Protein AF-A0A957QYD0-F1 (afdb_monomer_lite)

pLDDT: mean 78.02, std 15.37, range [38.03, 94.19]

Foldseek 3Di:
DVVVVVVVVVVVVVVVCCCVPPVVVVVVVVVVVVVVVVVVQVVLVVVQWHWDDDPPDPDTDIDGNDDDQDQQHQPPVPPRHGCVVPCPVVVVVVVVPDDPDDPDPPPDDDDDDDDDDD

Structure (mmCIF, N/CA/C/O backbone):
data_AF-A0A957QYD0-F1
#
_entry.id   AF-A0A957QYD0-F1
#
loop_
_atom_site.group_PDB
_atom_site.id
_atom_site.type_symbol
_atom_site.label_atom_id
_atom_site.label_alt_id
_atom_site.label_comp_id
_atom_site.label_asym_id
_atom_site.label_entity_id
_atom_site.label_seq_id
_atom_site.pdbx_PDB_ins_code
_atom_site.Cartn_x
_atom_site.Cartn_y
_atom_site.Cartn_z
_atom_site.occupancy
_atom_site.B_iso_or_equiv
_atom_site.auth_seq_id
_atom_site.auth_comp_id
_atom_site.auth_asym_id
_atom_site.auth_atom_id
_atom_site.pdbx_PDB_model_num
ATOM 1 N N . SER A 1 1 ? 24.608 4.174 -50.855 1.00 74.69 1 SER A N 1
ATOM 2 C CA . SER A 1 1 ? 23.532 3.340 -50.269 1.00 74.69 1 SER A CA 1
ATOM 3 C C . SER A 1 1 ? 23.969 2.603 -49.001 1.00 74.69 1 SER A C 1
ATOM 5 O O . SER A 1 1 ? 23.170 2.485 -48.085 1.00 74.69 1 SER A O 1
ATOM 7 N N . PHE A 1 2 ? 25.226 2.158 -48.891 1.00 87.88 2 PHE A N 1
ATOM 8 C CA . PHE A 1 2 ? 25.741 1.401 -47.737 1.00 87.88 2 PHE A CA 1
ATOM 9 C C . PHE A 1 2 ? 25.700 2.139 -46.382 1.00 87.88 2 PHE A C 1
ATOM 11 O O . PHE A 1 2 ? 25.366 1.536 -45.369 1.00 87.88 2 PHE A O 1
ATOM 18 N N . GLN A 1 3 ? 25.945 3.453 -46.365 1.00 86.06 3 GLN A N 1
ATOM 19 C CA . GLN A 1 3 ? 25.886 4.272 -45.142 1.00 86.06 3 GLN A CA 1
ATOM 20 C C . GLN A 1 3 ? 24.497 4.285 -44.480 1.00 86.06 3 GLN A C 1
ATOM 22 O O . GLN A 1 3 ? 24.395 4.264 -43.259 1.00 86.06 3 GLN A O 1
ATOM 27 N N . MET A 1 4 ? 23.418 4.249 -45.268 1.00 85.06 4 MET A N 1
ATOM 28 C CA . MET A 1 4 ? 22.052 4.183 -44.729 1.00 85.06 4 MET A CA 1
ATOM 29 C C . MET A 1 4 ? 21.790 2.840 -44.038 1.00 85.06 4 MET A C 1
ATOM 31 O O . MET A 1 4 ? 21.174 2.788 -42.978 1.00 85.06 4 MET A O 1
ATOM 35 N N . PHE A 1 5 ? 22.316 1.753 -44.606 1.00 91.12 5 PHE A N 1
ATOM 36 C CA . PHE A 1 5 ? 22.212 0.415 -44.030 1.00 91.12 5 PHE A CA 1
ATOM 37 C C . PHE A 1 5 ? 23.043 0.264 -42.749 1.00 91.12 5 PHE A C 1
ATOM 39 O O . PHE A 1 5 ? 22.579 -0.343 -41.788 1.00 91.12 5 PHE A O 1
ATOM 46 N N . GLN A 1 6 ? 24.240 0.853 -42.700 1.00 92.00 6 GLN A N 1
ATOM 47 C CA . GLN A 1 6 ? 25.053 0.886 -41.481 1.00 92.00 6 GLN A CA 1
ATOM 48 C C . GLN A 1 6 ? 24.363 1.662 -40.355 1.00 92.00 6 GLN A C 1
ATOM 50 O O . GLN A 1 6 ? 24.307 1.165 -39.234 1.00 92.00 6 GLN A O 1
ATOM 55 N N . ASN A 1 7 ? 23.771 2.821 -40.661 1.00 92.25 7 ASN A N 1
ATOM 56 C CA . ASN A 1 7 ? 23.023 3.608 -39.679 1.00 92.25 7 ASN A CA 1
ATOM 57 C C . ASN A 1 7 ? 21.773 2.868 -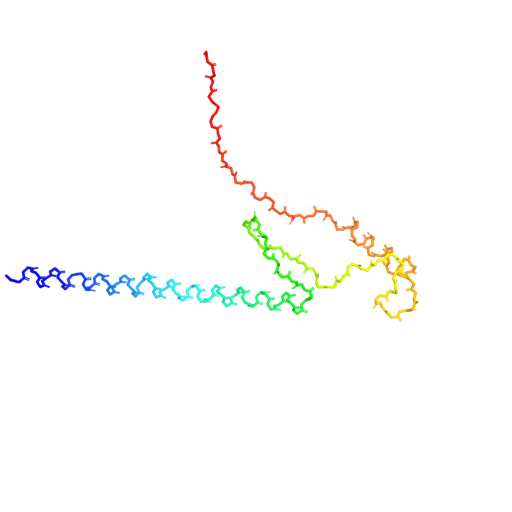39.181 1.00 92.25 7 ASN A C 1
ATOM 59 O O . ASN A 1 7 ? 21.476 2.889 -37.992 1.00 92.25 7 ASN A O 1
ATOM 63 N N . MET A 1 8 ? 21.059 2.160 -40.063 1.00 89.62 8 MET A N 1
ATOM 64 C CA . MET A 1 8 ? 19.916 1.338 -39.657 1.00 89.62 8 MET A CA 1
ATOM 65 C C . MET A 1 8 ? 20.341 0.174 -38.751 1.00 89.62 8 MET A C 1
ATOM 67 O O . MET A 1 8 ? 19.673 -0.080 -37.755 1.00 89.62 8 MET A O 1
ATOM 71 N N . ARG A 1 9 ? 21.453 -0.510 -39.056 1.00 92.75 9 ARG A N 1
ATOM 72 C CA . ARG A 1 9 ? 21.990 -1.577 -38.193 1.00 92.75 9 ARG A CA 1
ATOM 73 C C . ARG A 1 9 ? 22.412 -1.045 -36.831 1.00 92.75 9 ARG A C 1
ATOM 75 O O . ARG A 1 9 ? 21.986 -1.608 -35.836 1.00 92.75 9 ARG A O 1
ATOM 82 N N . ALA A 1 10 ? 23.139 0.070 -36.791 1.00 90.00 10 ALA A N 1
ATOM 83 C CA . ALA A 1 10 ? 23.542 0.703 -35.538 1.00 90.00 10 ALA A CA 1
ATOM 84 C C . ALA A 1 10 ? 22.331 1.078 -34.664 1.00 90.00 10 ALA A C 1
ATOM 86 O O . ALA A 1 10 ? 22.328 0.797 -33.470 1.00 90.00 10 ALA A O 1
ATOM 87 N N . ASN A 1 11 ? 21.268 1.621 -35.266 1.00 90.12 11 ASN A N 1
ATOM 88 C CA . ASN A 1 11 ? 20.035 1.948 -34.544 1.00 90.12 11 ASN A CA 1
ATOM 89 C C . ASN A 1 11 ? 19.299 0.700 -34.032 1.00 90.12 11 ASN A C 1
ATOM 91 O O . ASN A 1 11 ? 18.711 0.732 -32.954 1.00 90.12 11 ASN A O 1
ATOM 95 N N . ILE A 1 12 ? 19.304 -0.396 -34.797 1.00 89.00 12 ILE A N 1
ATOM 96 C CA . ILE A 1 12 ? 18.718 -1.670 -34.357 1.00 89.00 12 ILE A CA 1
ATOM 97 C C . ILE A 1 12 ? 19.528 -2.240 -33.193 1.00 89.00 12 ILE A C 1
ATOM 99 O O . ILE A 1 12 ? 18.938 -2.644 -32.195 1.00 89.00 12 ILE A O 1
ATOM 103 N N . ASP A 1 13 ? 20.856 -2.233 -33.293 1.00 87.69 13 ASP A N 1
ATOM 104 C CA . ASP A 1 13 ? 21.748 -2.738 -32.250 1.00 87.69 13 ASP A CA 1
ATOM 105 C C . ASP A 1 13 ? 21.581 -1.933 -30.948 1.00 87.69 13 ASP A C 1
ATOM 107 O O . ASP A 1 13 ? 21.472 -2.513 -29.865 1.00 87.69 13 ASP A O 1
ATOM 111 N N . GLU A 1 14 ? 21.458 -0.605 -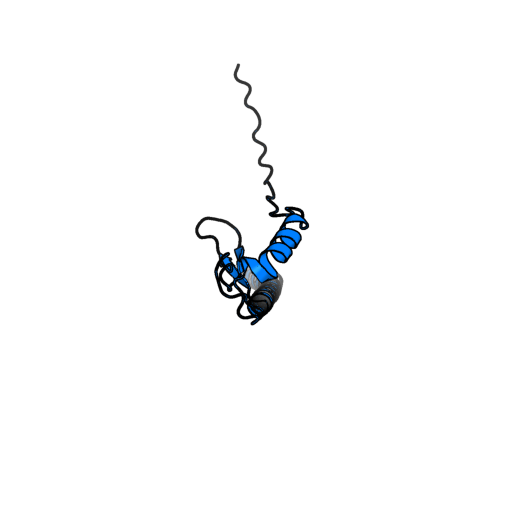31.050 1.00 85.06 14 GLU A N 1
ATOM 112 C CA . GLU A 1 14 ? 21.177 0.275 -29.914 1.00 85.06 14 GLU A CA 1
ATOM 113 C C . GLU A 1 14 ? 19.787 0.014 -29.312 1.00 85.06 14 GLU A C 1
ATOM 115 O O . GLU A 1 14 ? 19.662 -0.134 -28.096 1.00 85.06 14 GLU A O 1
ATOM 120 N N . ALA A 1 15 ? 18.744 -0.114 -30.136 1.00 83.81 15 ALA A N 1
ATOM 121 C CA . ALA A 1 15 ? 17.384 -0.379 -29.665 1.00 83.81 15 ALA A CA 1
ATOM 122 C C . ALA A 1 15 ? 17.256 -1.752 -28.986 1.00 83.81 15 ALA A C 1
ATOM 124 O O . ALA A 1 15 ? 16.571 -1.892 -27.970 1.00 83.81 15 ALA A O 1
ATOM 125 N N . VAL A 1 16 ? 17.934 -2.769 -29.523 1.00 86.75 16 VAL A N 1
ATOM 126 C CA . VAL A 1 16 ? 18.016 -4.101 -28.916 1.00 86.75 16 VAL A CA 1
ATOM 127 C C . VAL A 1 16 ? 18.721 -3.991 -27.564 1.00 86.75 16 VAL A C 1
ATOM 129 O O . VAL A 1 16 ? 18.159 -4.416 -26.556 1.00 86.75 16 VAL A O 1
ATOM 132 N N . ALA A 1 17 ? 19.890 -3.351 -27.495 1.00 83.94 17 ALA A N 1
ATOM 133 C CA . ALA A 1 17 ? 20.606 -3.174 -26.234 1.00 83.94 17 ALA A CA 1
ATOM 134 C C . ALA A 1 17 ? 19.764 -2.422 -25.183 1.00 83.94 17 ALA A C 1
ATOM 136 O O . ALA A 1 17 ? 19.629 -2.890 -24.052 1.00 83.94 17 ALA A O 1
ATOM 137 N N . GLN A 1 18 ? 19.128 -1.308 -25.549 1.00 80.31 18 GLN A N 1
ATOM 138 C CA . GLN A 1 18 ? 18.278 -0.535 -24.638 1.00 80.31 18 GLN A CA 1
ATOM 139 C C . GLN A 1 18 ? 17.095 -1.364 -24.109 1.00 80.31 18 GLN A C 1
ATOM 141 O O . GLN A 1 18 ? 16.869 -1.411 -22.898 1.00 80.31 18 GLN A O 1
ATOM 146 N N . ARG A 1 19 ? 16.392 -2.101 -24.976 1.00 79.00 19 ARG A N 1
ATOM 147 C CA . ARG A 1 19 ? 15.230 -2.910 -24.579 1.00 79.00 19 ARG A CA 1
ATOM 148 C C . ARG A 1 19 ? 15.598 -4.075 -23.653 1.00 79.00 19 ARG A C 1
ATOM 150 O O . ARG A 1 19 ? 14.852 -4.385 -22.726 1.00 79.00 19 ARG A O 1
ATOM 157 N N . TYR A 1 20 ? 16.734 -4.735 -23.887 1.00 76.94 20 TYR A N 1
ATOM 158 C CA . TYR A 1 20 ? 17.164 -5.866 -23.057 1.00 76.94 20 TYR A CA 1
ATOM 159 C C . TYR A 1 20 ? 17.796 -5.425 -21.732 1.00 76.94 20 TYR A C 1
ATOM 161 O O . TYR A 1 20 ? 17.495 -6.009 -20.690 1.00 76.94 20 TYR A O 1
ATOM 169 N N . PHE A 1 21 ? 18.658 -4.407 -21.750 1.00 74.06 21 PHE A N 1
ATOM 170 C CA . PHE A 1 21 ? 19.421 -4.016 -20.563 1.00 74.06 21 PHE A CA 1
ATOM 171 C C . PHE A 1 21 ? 18.701 -2.994 -19.687 1.00 74.06 21 PHE A C 1
ATOM 173 O O . PHE A 1 21 ? 18.856 -3.045 -18.473 1.00 74.06 21 PHE A O 1
ATOM 180 N N . VAL A 1 22 ? 17.894 -2.100 -20.260 1.00 74.00 22 VAL A N 1
ATOM 181 C CA . VAL A 1 22 ? 17.163 -1.087 -19.487 1.00 74.00 22 VAL A CA 1
ATOM 182 C C . VAL A 1 22 ? 15.737 -1.560 -19.237 1.00 74.00 22 VAL A C 1
ATOM 184 O O . VAL A 1 22 ? 15.351 -1.738 -18.086 1.00 74.00 22 VAL A O 1
ATOM 187 N N . ASP A 1 23 ? 14.962 -1.841 -20.283 1.00 68.31 23 ASP A N 1
ATOM 188 C CA . ASP A 1 23 ? 13.524 -2.089 -20.107 1.00 68.31 23 ASP A CA 1
ATOM 189 C C . ASP A 1 23 ? 13.219 -3.449 -19.465 1.00 68.31 23 ASP A C 1
ATOM 191 O O . ASP A 1 23 ? 12.378 -3.529 -18.572 1.00 68.31 23 ASP A O 1
ATOM 195 N N . LEU A 1 24 ? 13.920 -4.519 -19.852 1.00 66.19 24 LEU A N 1
ATOM 196 C CA . LEU A 1 24 ? 13.699 -5.868 -19.309 1.00 66.19 24 LEU A CA 1
ATOM 197 C C . LEU A 1 24 ? 14.190 -6.025 -17.863 1.00 66.19 24 LEU A C 1
ATOM 199 O O . LEU A 1 24 ? 13.496 -6.629 -17.042 1.00 66.19 24 LEU A O 1
ATOM 203 N N . GLN A 1 25 ? 15.352 -5.457 -17.524 1.00 64.00 25 GLN A N 1
ATOM 204 C CA . GLN A 1 25 ? 15.843 -5.458 -16.141 1.00 64.00 25 GLN A CA 1
ATOM 205 C C . GLN A 1 25 ? 14.943 -4.608 -15.243 1.00 64.00 25 GLN A C 1
ATOM 207 O O . GLN A 1 25 ? 14.547 -5.055 -14.165 1.00 64.00 25 GLN A O 1
ATOM 212 N N . ASN A 1 26 ? 14.535 -3.426 -15.714 1.00 73.38 26 ASN A N 1
ATOM 213 C CA . ASN A 1 26 ? 13.604 -2.586 -14.973 1.00 73.38 26 ASN A CA 1
ATOM 214 C C . ASN A 1 26 ? 12.240 -3.266 -14.818 1.00 73.38 26 ASN A C 1
ATOM 216 O O . ASN A 1 26 ? 11.685 -3.231 -13.723 1.00 73.38 26 ASN A O 1
ATOM 220 N N . HIS A 1 27 ? 11.735 -3.960 -15.841 1.00 74.25 27 HIS A N 1
ATOM 221 C CA . HIS A 1 27 ? 10.469 -4.688 -15.762 1.00 74.25 27 HIS A CA 1
ATOM 222 C C . HIS A 1 27 ? 10.481 -5.756 -14.664 1.00 74.25 27 HIS A C 1
ATOM 224 O O . HIS A 1 27 ? 9.562 -5.792 -13.853 1.00 74.25 27 HIS A O 1
ATOM 230 N N . GLN A 1 28 ? 11.543 -6.565 -14.563 1.00 77.94 28 GLN A N 1
ATOM 231 C CA . GLN A 1 28 ? 11.650 -7.553 -13.482 1.00 77.94 28 GLN A CA 1
ATOM 232 C C . GLN A 1 28 ? 11.651 -6.892 -12.099 1.00 77.94 28 GLN A C 1
ATOM 234 O O . GLN A 1 28 ? 10.988 -7.372 -11.181 1.00 77.94 28 GLN A O 1
ATOM 239 N N . THR A 1 29 ? 12.341 -5.757 -11.940 1.00 81.00 29 THR A N 1
ATOM 240 C CA . THR A 1 29 ? 12.312 -5.030 -10.660 1.00 81.00 29 THR A CA 1
ATOM 241 C C . THR A 1 29 ? 10.953 -4.396 -10.359 1.00 81.00 29 THR A C 1
ATOM 243 O O . THR A 1 29 ? 10.562 -4.329 -9.193 1.00 81.00 29 THR A O 1
ATOM 246 N N . VAL A 1 30 ? 10.210 -3.964 -11.382 1.00 83.44 30 VAL A N 1
ATOM 247 C CA . VAL A 1 30 ? 8.840 -3.455 -11.235 1.00 83.44 30 VAL A CA 1
ATOM 248 C C . VAL A 1 30 ? 7.902 -4.580 -10.811 1.00 83.44 30 VAL A C 1
ATOM 250 O O . VAL A 1 30 ? 7.201 -4.403 -9.821 1.00 83.44 30 VAL A O 1
ATOM 253 N N . LEU A 1 31 ? 7.959 -5.745 -11.462 1.00 83.88 31 LEU A N 1
ATOM 254 C CA . LEU A 1 31 ? 7.159 -6.911 -11.085 1.00 83.88 31 LEU A CA 1
ATOM 255 C C . LEU A 1 31 ? 7.448 -7.361 -9.649 1.00 83.88 31 LEU A C 1
ATOM 257 O O . LEU A 1 31 ? 6.530 -7.468 -8.844 1.00 83.88 31 LEU A O 1
ATOM 261 N N . ALA A 1 32 ? 8.722 -7.528 -9.284 1.00 86.81 32 ALA A N 1
ATOM 262 C CA . ALA A 1 32 ? 9.100 -7.914 -7.923 1.00 86.81 32 ALA A CA 1
ATOM 263 C C . ALA A 1 32 ? 8.628 -6.884 -6.879 1.00 86.81 32 ALA A C 1
ATOM 265 O O . ALA A 1 32 ? 8.178 -7.231 -5.782 1.00 86.81 32 ALA A O 1
ATOM 266 N N . ARG A 1 33 ? 8.692 -5.589 -7.217 1.00 84.69 33 ARG A N 1
ATOM 267 C CA . ARG A 1 33 ? 8.150 -4.520 -6.378 1.00 84.69 33 ARG A CA 1
ATOM 268 C C . ARG A 1 33 ? 6.631 -4.642 -6.253 1.00 84.69 33 ARG A C 1
ATOM 270 O O . ARG A 1 33 ? 6.131 -4.564 -5.134 1.00 84.69 33 ARG A O 1
ATOM 277 N N . GLU A 1 34 ? 5.901 -4.834 -7.343 1.00 84.19 34 GLU A N 1
ATOM 278 C CA . GLU A 1 34 ? 4.444 -5.004 -7.334 1.00 84.19 34 GLU A CA 1
ATOM 279 C C . GLU A 1 34 ? 4.012 -6.211 -6.496 1.00 84.19 34 GLU A C 1
ATOM 281 O O . GLU A 1 34 ? 3.144 -6.062 -5.635 1.00 84.19 34 GLU A O 1
ATOM 286 N N . GLU A 1 35 ? 4.681 -7.354 -6.653 1.00 86.88 35 GLU A N 1
ATOM 287 C CA . GLU A 1 35 ? 4.465 -8.552 -5.837 1.00 86.88 35 GLU A CA 1
ATOM 288 C C . GLU A 1 35 ? 4.705 -8.271 -4.351 1.00 86.88 35 GLU A C 1
ATOM 290 O O . GLU A 1 35 ? 3.863 -8.596 -3.514 1.00 86.88 35 GLU A O 1
ATOM 295 N N . SER A 1 36 ? 5.803 -7.591 -4.001 1.00 87.62 36 SER A N 1
ATOM 296 C CA . SER A 1 36 ? 6.075 -7.223 -2.606 1.00 87.62 36 SER A CA 1
ATOM 297 C C . SER A 1 36 ? 5.005 -6.290 -2.023 1.00 87.62 36 SER A C 1
ATOM 299 O O . SER A 1 36 ? 4.590 -6.462 -0.877 1.00 87.62 36 SER A O 1
ATOM 301 N N . PHE A 1 37 ? 4.496 -5.334 -2.808 1.00 87.44 37 PHE A N 1
ATOM 302 C CA . PHE A 1 37 ? 3.410 -4.451 -2.379 1.00 87.44 37 PHE A CA 1
ATOM 303 C C . PHE A 1 37 ? 2.088 -5.210 -2.223 1.00 87.44 37 PHE A C 1
ATOM 305 O O . PHE A 1 37 ? 1.351 -4.947 -1.269 1.00 87.44 37 PHE A O 1
ATOM 312 N N . ALA A 1 38 ? 1.792 -6.149 -3.124 1.00 88.62 38 ALA A N 1
ATOM 313 C CA . ALA A 1 38 ? 0.620 -7.011 -3.037 1.00 88.62 38 ALA A CA 1
ATOM 314 C C . ALA A 1 38 ? 0.682 -7.904 -1.788 1.00 88.62 38 ALA A C 1
ATOM 316 O O . ALA A 1 38 ? -0.263 -7.909 -1.000 1.00 88.62 38 ALA A O 1
ATOM 317 N N . ALA A 1 39 ? 1.827 -8.543 -1.538 1.00 91.06 39 ALA A N 1
ATOM 318 C CA . ALA A 1 39 ? 2.059 -9.375 -0.362 1.00 91.06 39 ALA A CA 1
ATOM 319 C C . ALA A 1 39 ? 1.917 -8.579 0.944 1.00 91.06 39 ALA A C 1
ATOM 321 O O . ALA A 1 39 ? 1.233 -9.013 1.869 1.00 91.06 39 ALA A O 1
ATOM 322 N N . VAL A 1 40 ? 2.499 -7.376 1.021 1.00 89.50 40 VAL A N 1
ATOM 323 C CA . VAL A 1 40 ? 2.352 -6.495 2.194 1.00 89.50 40 VAL A CA 1
ATOM 324 C C . VAL A 1 40 ? 0.890 -6.103 2.407 1.00 89.50 40 VAL A C 1
ATOM 326 O O . VAL A 1 40 ? 0.407 -6.099 3.539 1.00 89.50 40 VAL A O 1
ATOM 329 N N . ARG A 1 41 ? 0.158 -5.781 1.335 1.00 88.19 41 ARG A N 1
ATOM 330 C CA . ARG A 1 41 ? -1.265 -5.435 1.426 1.00 88.19 41 ARG A CA 1
ATOM 331 C C . ARG A 1 41 ? -2.103 -6.608 1.936 1.00 88.19 41 ARG A C 1
ATOM 333 O O . ARG A 1 41 ? -2.992 -6.384 2.753 1.00 88.19 41 ARG A O 1
ATOM 340 N N . GLU A 1 42 ? -1.821 -7.820 1.477 1.00 89.44 42 GLU A N 1
ATOM 341 C CA . GLU A 1 42 ? -2.516 -9.034 1.905 1.00 89.44 42 GLU A CA 1
ATOM 342 C C . GLU A 1 42 ? -2.199 -9.411 3.358 1.00 89.44 42 GLU A C 1
ATOM 344 O O . GLU A 1 42 ? -3.098 -9.716 4.137 1.00 89.44 42 GLU A O 1
ATOM 349 N N . GLN A 1 43 ? -0.940 -9.295 3.782 1.00 89.31 43 GLN A N 1
ATOM 350 C CA . GLN A 1 43 ? -0.572 -9.484 5.189 1.00 89.31 43 GLN A CA 1
ATOM 351 C C . GLN A 1 43 ? -1.313 -8.501 6.107 1.00 89.31 43 GLN A C 1
ATOM 353 O O . GLN A 1 43 ? -1.785 -8.868 7.185 1.00 89.31 43 GLN A O 1
ATOM 358 N N . LEU A 1 44 ? -1.443 -7.242 5.683 1.00 89.19 44 LEU A N 1
ATOM 359 C CA . LEU A 1 44 ? -2.162 -6.223 6.445 1.00 89.19 44 LEU A CA 1
ATOM 360 C C . LEU A 1 44 ? -3.668 -6.495 6.506 1.00 89.19 44 LEU A C 1
ATOM 362 O O . LEU A 1 44 ? -4.251 -6.326 7.579 1.00 89.19 44 LEU A O 1
ATOM 366 N N . SER A 1 45 ? -4.285 -6.950 5.410 1.00 87.81 45 SER A N 1
ATOM 367 C CA . SER A 1 45 ? -5.710 -7.298 5.413 1.00 87.81 45 SER A CA 1
ATOM 368 C C . SER A 1 45 ? -5.996 -8.499 6.315 1.00 87.81 45 SER A C 1
ATOM 370 O O . SER A 1 45 ? -6.957 -8.458 7.080 1.00 87.81 45 SER A O 1
ATOM 372 N N . GLN A 1 46 ? -5.129 -9.519 6.325 1.00 87.81 46 GLN A N 1
ATOM 373 C CA . GLN A 1 46 ? -5.231 -10.647 7.260 1.00 87.81 46 GLN A CA 1
ATOM 374 C C . GLN A 1 46 ? -5.107 -10.198 8.727 1.00 87.81 46 GLN A C 1
ATOM 376 O O . GLN A 1 46 ? -5.779 -10.737 9.604 1.00 87.81 46 GLN A O 1
ATOM 381 N N . ALA A 1 47 ? -4.307 -9.164 9.004 1.00 86.06 47 ALA A N 1
ATOM 382 C CA . ALA A 1 47 ? -4.196 -8.546 10.326 1.00 86.06 47 ALA A CA 1
ATOM 383 C C . ALA A 1 47 ? -5.352 -7.573 10.675 1.00 86.06 47 ALA A C 1
ATOM 385 O 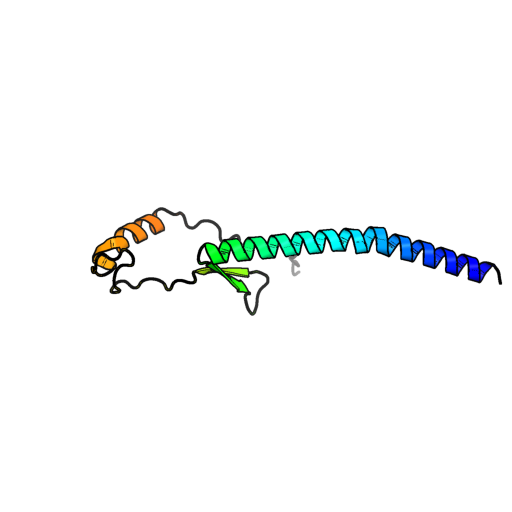O . ALA A 1 47 ? -5.317 -6.945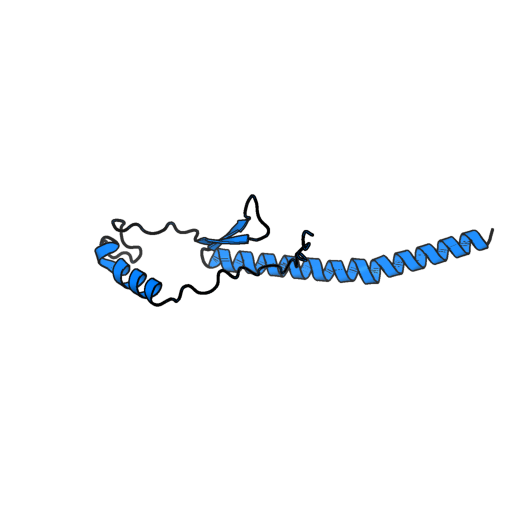 11.739 1.00 86.06 47 ALA A O 1
ATOM 386 N N . GLY A 1 48 ? -6.362 -7.420 9.809 1.00 86.38 48 GLY A N 1
ATOM 387 C CA . GLY A 1 48 ? -7.518 -6.535 10.017 1.00 86.38 48 GLY A CA 1
ATOM 388 C C . GLY A 1 48 ? -7.225 -5.045 9.804 1.00 86.38 48 GLY A C 1
ATOM 389 O O . GLY A 1 48 ? -7.831 -4.181 10.458 1.00 86.38 48 GLY A O 1
ATOM 390 N N . TYR A 1 49 ? -6.248 -4.737 8.948 1.00 86.50 49 TYR A N 1
ATOM 391 C CA . TYR A 1 49 ? -5.916 -3.380 8.539 1.00 86.50 49 TYR A CA 1
ATOM 392 C C . TYR A 1 49 ? -6.135 -3.156 7.036 1.00 86.50 49 TYR A C 1
ATOM 394 O O . TYR A 1 49 ? -5.660 -3.903 6.184 1.00 86.50 49 TYR A O 1
ATOM 402 N N . GLN A 1 50 ? -6.738 -2.015 6.712 1.00 85.56 50 GLN A N 1
ATOM 403 C CA . GLN A 1 50 ? -6.960 -1.519 5.365 1.00 85.56 50 GLN A CA 1
ATOM 404 C C . GLN A 1 50 ? -5.955 -0.426 4.997 1.00 85.56 50 GLN A C 1
ATOM 406 O O . GLN A 1 50 ? -5.766 0.553 5.724 1.00 85.56 50 GLN A O 1
ATOM 411 N N . VAL A 1 51 ? -5.347 -0.553 3.820 1.00 86.56 51 VAL A N 1
ATOM 412 C CA . VAL A 1 51 ? -4.493 0.486 3.234 1.00 86.56 51 VAL A CA 1
ATOM 413 C C . VAL A 1 51 ? -5.376 1.475 2.469 1.00 86.56 51 VAL A C 1
ATOM 415 O O . VAL A 1 51 ? -5.943 1.131 1.434 1.00 86.56 51 VAL A O 1
ATOM 418 N N . VAL A 1 52 ? -5.504 2.704 2.971 1.00 87.50 52 VAL A N 1
ATOM 419 C CA . VAL A 1 52 ? -6.322 3.769 2.371 1.00 87.50 52 VAL A CA 1
ATOM 420 C C . VAL A 1 52 ? -5.409 4.793 1.693 1.00 87.50 52 VAL A C 1
ATOM 422 O O . VAL A 1 52 ? -4.533 5.380 2.334 1.00 87.50 52 VAL A O 1
ATOM 425 N N . GLN A 1 53 ? -5.607 5.033 0.393 1.00 84.88 53 GLN A N 1
ATOM 426 C CA . GLN A 1 53 ? -4.922 6.118 -0.318 1.00 84.88 53 GLN A CA 1
ATOM 427 C C . GLN A 1 53 ? -5.507 7.475 0.081 1.00 84.88 53 GLN A C 1
ATOM 429 O O . GLN A 1 53 ? -6.724 7.659 0.150 1.00 84.88 53 GLN A O 1
ATOM 434 N N . ARG A 1 54 ? -4.636 8.452 0.339 1.00 80.19 54 ARG A N 1
ATOM 435 C CA . ARG A 1 54 ? -5.064 9.816 0.656 1.00 80.19 54 ARG A CA 1
ATOM 436 C C . ARG A 1 54 ? -5.499 10.526 -0.621 1.00 80.19 54 ARG A C 1
ATOM 438 O O . ARG A 1 54 ? -4.707 10.656 -1.544 1.00 80.19 54 ARG A O 1
ATOM 445 N N . GLN A 1 55 ? -6.723 11.051 -0.626 1.00 77.50 55 GLN A N 1
ATOM 446 C CA . GLN A 1 55 ? -7.327 11.699 -1.798 1.00 77.50 55 GLN A CA 1
ATOM 447 C C . GLN A 1 55 ? -6.506 12.896 -2.321 1.00 77.50 55 GLN A C 1
ATOM 449 O O . GLN A 1 55 ? -6.471 13.120 -3.521 1.00 77.50 55 GLN A O 1
ATOM 454 N N . ASN A 1 56 ? -5.785 13.611 -1.442 1.00 78.81 56 ASN A N 1
ATOM 455 C CA . ASN A 1 56 ? -5.018 14.819 -1.785 1.00 78.81 56 ASN A CA 1
ATOM 456 C C . ASN A 1 56 ? -3.556 14.795 -1.282 1.00 78.81 56 ASN A C 1
ATOM 458 O O . ASN A 1 56 ? -3.002 15.835 -0.924 1.00 78.81 56 ASN A O 1
ATOM 462 N N . GLY A 1 57 ? -2.903 13.628 -1.193 1.00 71.75 57 GLY A N 1
ATOM 463 C CA . GLY A 1 57 ? -1.520 13.563 -0.699 1.00 71.75 57 GLY A CA 1
ATOM 464 C C . GLY A 1 57 ? -0.712 12.366 -1.189 1.00 71.75 57 GLY A C 1
ATOM 465 O O . GLY A 1 57 ? -1.249 11.291 -1.430 1.00 71.75 57 GLY A O 1
ATOM 466 N N . LYS A 1 58 ? 0.612 12.543 -1.287 1.00 69.19 58 LYS A N 1
ATOM 467 C CA . LYS A 1 58 ? 1.551 11.445 -1.556 1.00 69.19 58 LYS A CA 1
ATOM 468 C C . LYS A 1 58 ? 1.647 10.552 -0.313 1.00 69.19 58 LYS A C 1
ATOM 470 O O . LYS A 1 58 ? 2.190 10.982 0.703 1.00 69.19 58 LYS A O 1
ATOM 475 N N . GLY A 1 59 ? 1.117 9.333 -0.393 1.00 77.00 59 GLY A N 1
ATOM 476 C CA . GLY A 1 59 ? 1.258 8.301 0.641 1.00 77.00 59 GLY A CA 1
ATOM 477 C C . GLY A 1 59 ? -0.028 7.526 0.935 1.00 77.00 59 GLY A C 1
ATOM 478 O O . GLY A 1 59 ? -1.135 8.005 0.685 1.00 77.00 59 GLY A O 1
ATOM 479 N N . ALA A 1 60 ? 0.135 6.327 1.495 1.00 81.56 60 ALA A N 1
ATOM 480 C CA . ALA A 1 60 ? -0.954 5.484 1.974 1.00 81.56 60 ALA A CA 1
ATOM 481 C C . ALA A 1 60 ? -1.024 5.519 3.509 1.00 81.56 60 ALA A C 1
ATOM 483 O O . ALA A 1 60 ? 0.003 5.601 4.184 1.00 81.56 60 ALA A O 1
ATOM 484 N N . GLU A 1 61 ? -2.233 5.485 4.061 1.00 82.69 61 GLU A N 1
ATOM 485 C CA . GLU A 1 61 ? -2.479 5.408 5.500 1.00 82.69 61 GLU A CA 1
ATOM 486 C C . GLU A 1 61 ? -3.051 4.044 5.867 1.00 82.69 61 GLU A C 1
ATOM 488 O O . GLU A 1 61 ? -3.861 3.482 5.134 1.00 82.69 61 GLU A O 1
ATOM 493 N N . LEU A 1 62 ? -2.639 3.525 7.022 1.00 85.50 62 LEU A N 1
ATOM 494 C CA . LEU A 1 62 ? -3.146 2.270 7.544 1.00 85.50 62 LEU A CA 1
ATOM 495 C C . LEU A 1 62 ? -4.332 2.530 8.481 1.00 85.50 62 LEU A C 1
ATOM 497 O O . LEU A 1 62 ? -4.175 3.134 9.544 1.00 85.50 62 LEU A O 1
ATOM 501 N N . ARG A 1 63 ? -5.517 2.059 8.099 1.00 85.31 63 ARG A N 1
ATOM 502 C CA . ARG A 1 63 ? -6.753 2.137 8.884 1.00 85.31 63 ARG A CA 1
ATOM 503 C C . ARG A 1 63 ? -7.105 0.747 9.414 1.00 85.31 63 ARG A C 1
ATOM 505 O O . ARG A 1 63 ? -6.821 -0.238 8.759 1.00 85.31 63 ARG A O 1
ATOM 512 N N . ARG A 1 64 ? -7.709 0.643 10.599 1.00 84.50 64 ARG A N 1
ATOM 513 C CA . ARG A 1 64 ? -8.277 -0.632 11.077 1.00 84.50 64 ARG A CA 1
ATOM 514 C C . ARG A 1 64 ? -9.658 -0.844 10.468 1.00 84.50 64 ARG A C 1
ATOM 516 O O . ARG A 1 64 ? -10.434 0.114 10.431 1.00 84.50 64 ARG A O 1
ATOM 523 N N . ASP A 1 65 ? -9.956 -2.073 10.062 1.00 78.62 65 ASP A N 1
ATOM 524 C CA . ASP A 1 65 ? -11.281 -2.448 9.551 1.00 78.62 65 ASP A CA 1
ATOM 525 C C . ASP A 1 65 ? -12.333 -2.427 10.664 1.00 78.62 65 ASP A C 1
ATOM 527 O O . ASP A 1 65 ? -13.463 -1.979 10.470 1.00 78.62 65 ASP A O 1
ATOM 531 N N . ALA A 1 66 ? -11.941 -2.843 11.871 1.00 78.12 66 ALA A N 1
ATOM 532 C CA . ALA A 1 66 ? -12.840 -2.853 13.013 1.00 78.12 66 ALA A CA 1
ATOM 533 C C . ALA A 1 66 ? -13.145 -1.423 13.514 1.00 78.12 66 ALA A C 1
ATOM 535 O O . ALA A 1 66 ? -12.213 -0.635 13.752 1.00 78.12 66 ALA A O 1
ATOM 536 N N . PRO A 1 67 ? -14.429 -1.078 13.741 1.00 76.69 67 PRO A N 1
ATOM 537 C CA . PRO A 1 67 ? -14.798 0.189 14.354 1.00 76.69 67 PRO A CA 1
ATOM 538 C C . PRO A 1 67 ? -14.201 0.298 15.760 1.00 76.69 67 PRO A C 1
ATOM 540 O O . PRO A 1 67 ? -14.007 -0.688 16.473 1.00 76.69 67 PRO A O 1
ATOM 543 N N . LYS A 1 68 ? -13.901 1.530 16.184 1.00 81.00 68 LYS A N 1
ATOM 544 C CA . LYS A 1 68 ? -13.469 1.778 17.563 1.00 81.00 68 LYS A CA 1
ATOM 545 C C . LYS A 1 68 ? -14.626 1.427 18.496 1.00 81.00 68 LYS A C 1
ATOM 547 O O . LYS A 1 68 ? -15.677 2.051 18.401 1.00 81.00 68 LYS A O 1
ATOM 552 N N . VAL A 1 69 ? -14.403 0.477 19.402 1.00 87.00 69 VAL A N 1
ATOM 553 C CA . VAL A 1 69 ? -15.380 0.108 20.433 1.00 87.00 69 VAL A CA 1
ATOM 554 C C . VAL A 1 69 ? -15.667 1.329 21.308 1.00 87.00 69 VAL A C 1
ATOM 556 O O . VAL A 1 69 ? -14.749 1.933 21.876 1.00 87.00 69 VAL A O 1
ATOM 559 N N . GLY A 1 70 ? -16.935 1.721 21.385 1.00 88.62 70 GLY A N 1
ATOM 560 C CA . GLY A 1 70 ? -17.402 2.819 22.211 1.00 88.62 70 GLY A CA 1
ATOM 561 C C . GLY A 1 70 ? -17.421 2.452 23.693 1.00 88.62 70 GLY A C 1
ATOM 562 O O . GLY A 1 70 ? -17.466 1.292 24.094 1.00 88.62 70 GLY A O 1
ATOM 563 N N . ARG A 1 71 ? -17.420 3.470 24.560 1.00 89.12 71 ARG A N 1
ATOM 564 C CA . ARG A 1 71 ? -17.365 3.295 26.023 1.00 89.12 71 ARG A CA 1
ATOM 565 C C . ARG A 1 71 ? -18.496 2.410 26.577 1.00 89.12 71 ARG A C 1
ATOM 567 O O . ARG A 1 71 ? -18.293 1.684 27.550 1.00 89.12 71 ARG A O 1
ATOM 574 N N . ASN A 1 72 ? -19.691 2.497 25.997 1.00 92.75 72 ASN A N 1
ATOM 575 C CA . ASN A 1 72 ? -20.883 1.790 26.473 1.00 92.75 72 ASN A CA 1
ATOM 576 C C . ASN A 1 72 ? -21.207 0.511 25.686 1.00 92.75 72 ASN A C 1
ATOM 578 O O . ASN A 1 72 ? -22.127 -0.192 26.101 1.00 92.75 72 ASN A O 1
ATOM 582 N N . ASP A 1 73 ? -20.466 0.208 24.619 1.00 92.12 73 ASP A N 1
ATOM 583 C CA . ASP A 1 73 ? -20.714 -0.956 23.763 1.00 92.12 73 ASP A CA 1
ATOM 584 C C . ASP A 1 73 ? -20.396 -2.271 24.493 1.00 92.12 73 ASP A C 1
ATOM 586 O O . ASP A 1 73 ? -19.608 -2.266 25.452 1.00 92.12 73 ASP A O 1
ATOM 590 N N . PRO A 1 74 ? -21.005 -3.403 24.089 1.00 92.19 74 PRO A N 1
ATOM 591 C CA . PRO A 1 74 ? -20.632 -4.712 24.612 1.00 92.19 74 PRO A CA 1
ATOM 592 C C . PRO A 1 74 ? -19.146 -4.985 24.357 1.00 92.19 74 PRO A C 1
ATOM 594 O O . PRO A 1 74 ? -18.604 -4.692 23.293 1.00 92.19 74 PRO A O 1
ATOM 597 N N . CYS A 1 75 ? -18.462 -5.526 25.363 1.00 91.31 75 CYS A N 1
ATOM 598 C CA . CYS A 1 75 ? -17.029 -5.762 25.274 1.00 91.31 75 CYS A CA 1
ATOM 599 C C . CYS A 1 75 ? -16.709 -6.908 24.288 1.00 91.31 75 CYS A C 1
ATOM 601 O O . CYS A 1 75 ? -17.292 -7.986 24.429 1.00 91.31 75 CYS A O 1
ATOM 603 N N . PRO A 1 76 ? -15.733 -6.747 23.366 1.00 87.81 76 PRO A N 1
ATOM 604 C CA . PRO A 1 76 ? -15.414 -7.742 22.331 1.00 87.81 76 PRO A CA 1
ATOM 605 C C . PRO A 1 76 ? -14.839 -9.068 22.863 1.00 87.81 76 PRO A C 1
ATOM 607 O O . PRO A 1 76 ? -14.668 -10.007 22.100 1.00 87.81 76 PRO A O 1
ATOM 610 N N . CYS A 1 77 ? -14.567 -9.179 24.167 1.00 89.88 77 CYS A N 1
ATOM 611 C CA . CYS A 1 77 ? -14.121 -10.419 24.811 1.00 89.88 77 CYS A CA 1
ATOM 612 C C . CYS A 1 77 ? -15.253 -11.428 25.092 1.00 89.88 77 CYS A C 1
ATOM 614 O O . CYS A 1 77 ? -14.997 -12.464 25.697 1.00 89.88 77 CYS A O 1
ATOM 616 N N . GLY A 1 78 ? -16.508 -11.103 24.758 1.00 86.75 78 GLY A N 1
ATOM 617 C CA . GLY A 1 78 ? -17.656 -11.994 24.976 1.00 86.75 78 GLY A CA 1
ATOM 618 C C . GLY A 1 78 ? -18.195 -12.038 26.414 1.00 86.75 78 GLY A C 1
ATOM 619 O O . GLY A 1 78 ? -19.085 -12.822 26.708 1.00 86.75 78 GLY A O 1
ATOM 620 N N . SER A 1 79 ? -17.718 -11.180 27.323 1.00 89.00 79 SER A N 1
ATOM 621 C CA . SER A 1 79 ? -18.118 -11.206 28.747 1.00 89.00 79 SER A CA 1
ATOM 622 C C . SER A 1 79 ? -19.531 -10.686 29.060 1.00 89.00 79 SER A C 1
ATOM 624 O O . SER A 1 79 ? -19.928 -10.671 30.224 1.00 89.00 79 SER A O 1
ATOM 626 N N . GLY A 1 80 ? -20.258 -10.154 28.071 1.00 90.19 80 GLY A N 1
ATOM 627 C CA . GLY A 1 80 ? -21.566 -9.504 28.256 1.00 90.19 80 GLY A CA 1
ATOM 628 C C . GLY A 1 80 ? -21.532 -8.153 28.996 1.00 90.19 80 GLY A C 1
ATOM 629 O O . GLY A 1 80 ? -22.548 -7.467 29.088 1.00 90.19 80 GLY A O 1
ATOM 630 N N . LYS A 1 81 ? -20.372 -7.721 29.508 1.00 91.88 81 LYS A N 1
ATOM 631 C CA . LYS A 1 81 ? -20.201 -6.440 30.214 1.00 91.88 81 LYS A CA 1
ATOM 632 C C . LYS A 1 81 ? -19.957 -5.296 29.225 1.00 91.88 81 LYS A C 1
ATOM 634 O O . LYS A 1 81 ? -19.344 -5.486 28.174 1.00 91.88 81 LYS A O 1
ATOM 639 N N . LYS A 1 82 ? -20.366 -4.075 29.593 1.00 92.62 82 LYS A N 1
ATOM 640 C CA . LYS A 1 82 ? -20.023 -2.852 28.838 1.00 92.62 82 LYS A CA 1
ATOM 641 C C . LYS A 1 82 ? -18.505 -2.656 28.819 1.00 92.62 82 LYS A C 1
ATOM 643 O O . LYS A 1 82 ? -17.851 -2.855 29.844 1.00 92.62 82 LYS A O 1
ATOM 648 N N . TYR A 1 83 ? -17.957 -2.194 27.698 1.00 94.19 83 TYR A N 1
ATOM 649 C CA . TYR A 1 83 ? -16.521 -2.024 27.475 1.00 94.19 83 TYR A CA 1
ATOM 650 C C . TYR A 1 83 ? -15.827 -1.212 28.583 1.00 94.19 83 TYR A C 1
ATOM 652 O O . TYR A 1 83 ? -14.781 -1.622 29.093 1.00 94.19 83 TYR A O 1
ATOM 660 N N . LYS A 1 84 ? -16.467 -0.135 29.067 1.00 93.50 84 LYS A N 1
ATOM 661 C CA . LYS A 1 84 ? -15.993 0.676 30.209 1.00 93.50 84 LYS A CA 1
ATOM 662 C C . LYS A 1 84 ? -15.752 -0.077 31.515 1.00 93.50 84 LYS A C 1
ATOM 664 O O . LYS A 1 84 ? -14.969 0.383 32.340 1.00 93.50 84 LYS A O 1
ATOM 669 N N . HIS A 1 85 ? -16.454 -1.186 31.723 1.00 94.12 85 HIS A N 1
ATOM 670 C CA . HIS A 1 85 ? -16.363 -2.012 32.927 1.00 94.12 85 HIS A CA 1
ATOM 671 C C . HIS A 1 85 ? -15.524 -3.274 32.711 1.00 94.12 85 HIS A C 1
ATOM 673 O O . HIS A 1 85 ? -15.429 -4.099 33.614 1.00 94.12 85 HIS A O 1
ATOM 679 N N . CYS A 1 86 ? -14.945 -3.439 31.523 1.00 93.44 86 CYS A N 1
ATOM 680 C CA . CYS A 1 86 ? -14.161 -4.606 31.164 1.00 93.44 86 CYS A CA 1
ATOM 681 C C . CYS A 1 86 ? -12.759 -4.165 30.716 1.00 93.44 86 CYS A C 1
ATOM 683 O O . CYS A 1 86 ? -11.936 -3.843 31.568 1.00 93.44 86 CYS A O 1
ATOM 685 N N . HIS A 1 87 ? -12.500 -4.066 29.411 1.00 91.69 87 HIS A N 1
ATOM 686 C CA . HIS A 1 87 ? -11.149 -3.828 28.885 1.00 91.69 87 HIS A CA 1
ATOM 687 C C . HIS A 1 87 ? -10.768 -2.345 28.735 1.00 91.69 87 HIS A C 1
ATOM 689 O O . HIS A 1 87 ? -9.594 -2.039 28.566 1.00 91.69 87 HIS A O 1
ATOM 695 N N . MET A 1 88 ? -11.700 -1.389 28.873 1.00 89.50 88 MET A N 1
ATOM 696 C CA . MET A 1 88 ? -11.403 0.033 28.621 1.00 89.50 88 MET A CA 1
ATOM 697 C C . MET A 1 88 ? -10.215 0.576 29.431 1.00 89.50 88 MET A C 1
ATOM 699 O O . MET A 1 88 ? -9.367 1.258 28.868 1.00 89.50 88 MET A O 1
ATOM 703 N N . LYS A 1 89 ? -10.122 0.270 30.733 1.00 91.31 89 LYS A N 1
ATOM 704 C CA . LYS A 1 89 ? -9.008 0.753 31.573 1.00 91.31 89 LYS A CA 1
ATOM 705 C C . LYS A 1 89 ? -7.658 0.174 31.133 1.00 91.31 89 LYS A C 1
ATOM 707 O O . LYS A 1 89 ? -6.650 0.869 31.204 1.00 91.31 89 LYS A O 1
ATOM 712 N N . GLN A 1 90 ? -7.648 -1.081 30.686 1.00 86.81 90 GLN A N 1
ATOM 713 C CA . GLN A 1 90 ? -6.445 -1.784 30.231 1.00 86.81 90 GLN A CA 1
ATOM 714 C C . GLN A 1 90 ? -5.987 -1.236 28.876 1.00 86.81 90 GLN A C 1
ATOM 716 O O . GLN A 1 90 ? -4.816 -0.908 28.709 1.00 86.81 90 GLN A O 1
ATOM 721 N N . ASP A 1 91 ? -6.921 -1.026 27.951 1.00 86.00 91 ASP A N 1
ATOM 722 C CA . ASP A 1 91 ? -6.662 -0.409 26.651 1.00 86.00 91 ASP A CA 1
ATOM 723 C C . ASP A 1 91 ? -6.191 1.045 26.776 1.00 86.00 91 ASP A C 1
ATOM 725 O O . ASP A 1 91 ? -5.287 1.478 26.060 1.00 86.00 91 ASP A O 1
ATOM 729 N N . GLU A 1 92 ? -6.777 1.817 27.695 1.00 83.50 92 GLU A N 1
ATOM 730 C CA . GLU A 1 92 ? -6.325 3.176 27.999 1.00 83.50 92 GLU A CA 1
ATOM 731 C C . GLU A 1 92 ? -4.922 3.184 28.611 1.00 83.50 92 GLU A C 1
ATOM 733 O O . GLU A 1 92 ? -4.100 4.013 28.219 1.00 83.50 92 GLU A O 1
ATOM 738 N N . ALA A 1 93 ? -4.616 2.251 29.517 1.00 82.00 93 ALA A N 1
ATOM 739 C CA . ALA A 1 93 ? -3.277 2.092 30.077 1.00 82.00 93 ALA A CA 1
ATOM 740 C C . ALA A 1 93 ? -2.252 1.698 28.997 1.00 82.00 93 ALA A C 1
ATOM 742 O O . ALA A 1 93 ? -1.194 2.320 28.909 1.00 82.00 93 ALA A O 1
ATOM 743 N N . ALA A 1 94 ? -2.590 0.757 28.110 1.00 80.38 94 ALA A N 1
ATOM 744 C CA . ALA A 1 94 ? -1.741 0.344 26.991 1.00 80.38 94 ALA A CA 1
ATOM 745 C C . ALA A 1 94 ? -1.475 1.496 26.005 1.00 80.38 94 ALA A C 1
ATOM 747 O O . ALA A 1 94 ? -0.359 1.662 25.511 1.00 80.38 94 ALA A O 1
ATOM 748 N N . ARG A 1 95 ? -2.483 2.339 25.742 1.00 75.19 95 ARG A N 1
ATOM 749 C CA . ARG A 1 95 ? -2.336 3.535 24.895 1.00 75.19 95 ARG A CA 1
ATOM 750 C C . ARG A 1 95 ? -1.522 4.643 25.555 1.00 75.19 95 ARG A C 1
ATOM 752 O O . ARG A 1 95 ? -0.802 5.333 24.847 1.00 75.19 95 ARG A O 1
ATOM 759 N N . ARG A 1 96 ? -1.634 4.824 26.875 1.00 71.94 96 ARG A N 1
ATOM 760 C CA . ARG A 1 96 ? -0.843 5.808 27.639 1.00 71.94 96 ARG A CA 1
ATOM 761 C C . ARG A 1 96 ? 0.614 5.370 27.813 1.00 71.94 96 ARG A C 1
ATOM 763 O O . ARG A 1 96 ? 1.489 6.225 27.853 1.00 71.94 96 ARG A O 1
ATOM 770 N N . GLY A 1 97 ? 0.870 4.062 27.883 1.00 63.38 97 GLY A N 1
ATOM 771 C CA . GLY A 1 97 ? 2.215 3.482 27.957 1.00 63.38 97 GLY A CA 1
ATOM 772 C C . GLY A 1 97 ? 2.948 3.417 26.613 1.00 63.38 97 GLY A C 1
ATOM 773 O O . GLY A 1 97 ? 4.175 3.354 26.581 1.00 63.38 97 GLY A O 1
ATOM 774 N N . ARG A 1 98 ? 2.226 3.477 25.485 1.00 55.78 98 ARG A N 1
ATOM 775 C CA . ARG A 1 98 ? 2.838 3.624 24.163 1.00 55.78 98 ARG A CA 1
ATOM 776 C C . ARG A 1 98 ? 3.160 5.099 23.938 1.00 55.78 98 ARG A C 1
ATOM 778 O O . ARG A 1 98 ? 2.259 5.896 23.689 1.00 55.78 98 ARG A O 1
ATOM 785 N N . ALA A 1 99 ? 4.442 5.459 24.017 1.00 48.72 99 ALA A N 1
ATOM 786 C CA . ALA A 1 99 ? 4.905 6.785 23.616 1.00 48.72 99 ALA A CA 1
ATOM 787 C C . ALA A 1 99 ? 4.310 7.149 22.238 1.00 48.72 99 ALA A C 1
ATOM 789 O O . ALA A 1 99 ? 4.236 6.270 21.368 1.00 48.72 99 ALA A O 1
ATOM 790 N N . PRO A 1 100 ? 3.877 8.403 22.005 1.00 48.12 100 PRO A N 1
ATOM 791 C CA . PRO A 1 100 ? 3.432 8.844 20.688 1.00 48.12 100 PRO A CA 1
ATOM 792 C C . PRO A 1 100 ? 4.639 8.862 19.739 1.00 48.12 100 PRO A C 1
ATOM 794 O O . PRO A 1 100 ? 5.305 9.874 19.557 1.00 48.12 100 PRO A O 1
ATOM 797 N N . GLY A 1 101 ? 4.969 7.704 19.173 1.00 47.75 101 GLY A N 1
ATOM 798 C CA . GLY A 1 101 ? 6.100 7.510 18.282 1.00 47.75 101 GLY A CA 1
ATOM 799 C C . GLY A 1 101 ? 5.658 7.408 16.828 1.00 47.75 101 GLY A C 1
ATOM 800 O O . GLY A 1 101 ? 4.914 6.504 16.462 1.00 47.75 101 GLY A O 1
ATOM 801 N N . ALA A 1 102 ? 6.216 8.294 16.004 1.00 44.03 102 ALA A N 1
ATOM 802 C CA . 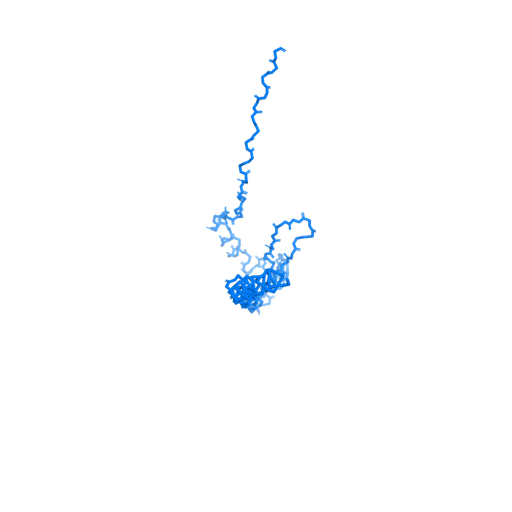ALA A 1 102 ? 6.541 8.038 14.602 1.00 44.03 102 ALA A CA 1
ATOM 803 C C . ALA A 1 102 ? 5.392 7.974 13.574 1.00 44.03 102 ALA A C 1
ATOM 805 O O . ALA A 1 102 ? 5.319 7.064 12.756 1.00 44.03 102 ALA A O 1
ATOM 806 N N . ALA A 1 103 ? 4.597 9.042 13.468 1.00 41.56 103 ALA A N 1
ATOM 807 C CA . ALA A 1 103 ? 4.228 9.517 12.132 1.00 41.56 103 ALA A CA 1
ATOM 808 C C . ALA A 1 103 ? 5.404 10.362 11.614 1.00 41.56 103 ALA A C 1
ATOM 810 O O . ALA A 1 103 ? 5.491 11.561 11.884 1.00 41.56 103 ALA A O 1
ATOM 811 N N . GLY A 1 104 ? 6.365 9.721 10.944 1.00 38.03 104 GLY A N 1
ATOM 812 C CA . GLY A 1 104 ? 7.518 10.392 10.351 1.00 38.03 104 GLY A CA 1
ATOM 813 C C . GLY A 1 104 ? 7.087 11.429 9.312 1.00 38.03 104 GLY A C 1
ATOM 814 O O . GLY A 1 104 ? 6.880 11.107 8.147 1.00 38.03 104 GLY A O 1
ATOM 815 N N . ARG A 1 105 ? 6.987 12.701 9.711 1.00 46.06 105 ARG A N 1
ATOM 816 C CA . ARG A 1 105 ? 7.091 13.829 8.780 1.00 46.06 105 ARG A CA 1
ATOM 817 C C . ARG A 1 105 ? 8.559 13.949 8.381 1.00 46.06 105 ARG A C 1
ATOM 819 O O . ARG A 1 105 ? 9.325 14.638 9.047 1.00 46.06 105 ARG A O 1
ATOM 826 N N . GLN A 1 106 ? 8.949 13.310 7.285 1.00 52.06 106 GLN A N 1
ATOM 827 C CA . GLN A 1 106 ? 10.174 13.693 6.587 1.00 52.06 106 GLN A CA 1
ATOM 828 C C . GLN A 1 106 ? 9.936 15.096 6.012 1.00 52.06 106 GLN A C 1
ATOM 830 O O . GLN A 1 106 ? 9.244 15.266 5.008 1.00 52.06 106 GLN A O 1
ATOM 835 N N . LYS A 1 107 ? 10.419 16.138 6.698 1.00 41.94 107 LYS A N 1
ATOM 836 C CA . LYS A 1 107 ? 10.436 17.486 6.128 1.00 41.94 107 LYS A CA 1
ATOM 837 C C . LYS A 1 107 ? 11.480 17.500 5.015 1.00 41.94 107 LYS A C 1
ATOM 839 O O . LYS A 1 107 ? 12.672 17.459 5.297 1.00 41.94 107 LYS A O 1
ATOM 844 N N . ALA A 1 108 ? 11.027 17.573 3.766 1.00 44.28 108 ALA A N 1
ATOM 845 C CA . ALA A 1 108 ? 11.881 17.921 2.642 1.00 44.28 108 ALA A CA 1
ATOM 846 C C . ALA A 1 108 ? 12.513 19.296 2.916 1.00 44.28 108 ALA A C 1
ATOM 848 O O . ALA A 1 108 ? 11.813 20.300 3.073 1.00 44.28 108 ALA A O 1
ATOM 849 N N . ALA A 1 109 ? 13.837 19.327 3.030 1.00 49.16 109 ALA A N 1
ATOM 850 C CA . ALA A 1 109 ? 14.611 20.548 3.154 1.00 49.16 109 ALA A CA 1
ATOM 851 C C . ALA A 1 109 ? 14.596 21.293 1.810 1.00 49.16 109 ALA A C 1
ATOM 853 O O . ALA A 1 109 ? 15.434 21.055 0.948 1.00 49.16 109 ALA A O 1
ATOM 854 N N . THR A 1 110 ? 13.647 22.207 1.613 1.00 50.38 110 THR A N 1
ATOM 855 C CA . THR A 1 110 ? 13.748 23.208 0.543 1.00 50.38 110 THR A CA 1
ATOM 856 C C . THR A 1 110 ? 14.360 24.476 1.126 1.00 50.38 110 THR A C 1
ATOM 858 O O . THR A 1 110 ? 13.680 25.267 1.785 1.00 50.38 110 THR A O 1
ATOM 861 N N . GLY A 1 111 ? 15.665 24.655 0.920 1.00 46.16 111 GLY A N 1
ATOM 862 C CA . GLY A 1 111 ? 16.380 25.877 1.271 1.00 46.16 111 GLY A CA 1
ATOM 863 C C . GLY A 1 111 ? 15.857 27.068 0.466 1.00 46.16 111 GLY A C 1
ATOM 864 O O . GLY A 1 111 ? 16.026 27.126 -0.748 1.00 46.16 111 GLY A O 1
ATOM 865 N N . LYS A 1 112 ? 15.239 28.042 1.140 1.00 50.19 112 LYS A N 1
ATOM 866 C CA . LYS A 1 112 ? 14.876 29.339 0.553 1.00 50.19 112 LYS A CA 1
ATOM 867 C C . LYS A 1 112 ? 15.898 30.373 1.029 1.00 50.19 112 LYS A C 1
ATOM 869 O O . LYS A 1 112 ? 15.844 30.823 2.173 1.00 50.19 112 LYS A O 1
ATOM 874 N N . LYS A 1 113 ? 16.873 30.696 0.168 1.00 53.12 113 LYS A N 1
ATOM 875 C CA . LYS A 1 113 ? 17.859 31.772 0.384 1.00 53.12 113 LYS A CA 1
ATOM 876 C C . LYS A 1 113 ? 17.119 33.070 0.732 1.00 53.12 113 LYS A C 1
ATOM 878 O O . LYS A 1 113 ? 16.232 33.500 -0.003 1.00 53.12 113 LYS A O 1
ATOM 883 N N . LYS A 1 114 ? 17.480 33.683 1.862 1.00 47.47 114 LYS A N 1
ATOM 884 C CA . LYS A 1 114 ? 16.977 34.993 2.290 1.00 47.47 114 LYS A CA 1
ATOM 885 C C . LYS A 1 114 ? 17.481 36.065 1.318 1.00 47.47 114 LYS A C 1
ATOM 887 O O . LYS A 1 114 ? 18.676 36.341 1.276 1.00 47.47 114 LYS A O 1
ATOM 892 N N . GLY A 1 115 ? 16.568 36.674 0.564 1.00 45.47 115 GLY A N 1
ATOM 893 C CA . GLY A 1 115 ? 16.811 3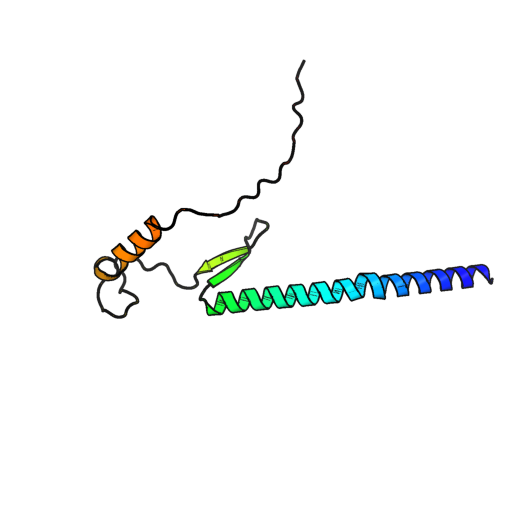7.947 -0.109 1.00 45.47 115 GLY A CA 1
ATOM 894 C C . GLY A 1 115 ? 16.843 39.060 0.935 1.00 45.47 115 GLY A C 1
ATOM 895 O O . GLY A 1 115 ? 15.823 39.383 1.541 1.00 45.47 115 GLY A O 1
ATOM 896 N N . ARG A 1 116 ? 18.035 39.597 1.187 1.00 58.31 116 ARG A N 1
ATOM 897 C CA . ARG A 1 116 ? 18.282 40.772 2.025 1.00 58.31 116 ARG A CA 1
ATOM 898 C C . ARG A 1 116 ? 17.792 41.998 1.250 1.00 58.31 116 ARG A C 1
ATOM 900 O O . ARG A 1 116 ? 18.400 42.361 0.251 1.00 58.31 116 ARG A O 1
ATOM 907 N N . ARG A 1 117 ? 16.670 42.585 1.678 1.00 53.84 117 ARG A N 1
ATOM 908 C CA . ARG A 1 117 ? 16.229 43.906 1.208 1.00 53.84 117 ARG A CA 1
ATOM 909 C C . ARG A 1 117 ? 17.285 44.938 1.613 1.00 53.84 117 ARG A C 1
ATOM 911 O O . ARG A 1 117 ? 17.775 44.887 2.743 1.00 53.84 117 ARG A O 1
ATOM 918 N N . LYS A 1 118 ? 17.645 45.808 0.679 1.00 50.75 118 LYS A N 1
ATOM 919 C CA . LYS A 1 118 ? 18.415 47.026 0.906 1.00 50.75 118 LYS A CA 1
ATOM 920 C C . LYS A 1 118 ? 17.548 48.184 0.443 1.00 50.75 118 LYS A C 1
ATOM 922 O O . LYS A 1 118 ? 16.792 47.951 -0.529 1.00 50.75 118 LYS A O 1
#

Sequence (118 aa):
SFQMFQNMRANIDEAVAQRYFVDLQNHQTVLAREESFAAVREQLSQAGYQVVQRQNGKGAELRRDAPKVGRNDPCPCGSGKKYKHCHMKQDEAARRGRAPGAAGRQKAATGKKKGRRK

Radius of gyration: 28.0 Å; chains: 1; bounding box: 48×59×83 Å

Secondary structure (DSSP, 8-state):
-HHHHHHHHHHHHHHHHHIIIIIHHHHHHHHHHHHHHHHHHHHHHHTTEEEEE-TTSSSEEEEESSPPPPTTSBPTTSSSSBGGGTTHHHHHHHHHHS--------------------